Protein AF-A0A8T6BHF1-F1 (afdb_monomer_lite)

Foldseek 3Di:
DDDDDPDPPDPPPDDPLDAEEEEEEAEDDDPVCVPCVVVVVVVQVVCCVVRVYGYDYHYDPDD

pLDDT: mean 83.93, std 15.07, range [43.84, 98.19]

Radius of gyration: 22.32 Å; chains: 1; bounding box: 51×30×66 Å

Secondary structure (DSSP, 8-state):
------------------PPEEEEEE----SSSHHHHHHHHHHHHHHHHHHS-EEEEEEP---

InterPro domains:
  IPR000957 Sulphate/thiosulphate-binding, conserved site [PS00401] (48-60)
  IPR005669 Thiosulphate/Sulfate-binding protein [PTHR30368] (14-63)

Sequence (63 aa):
MNKWGVGLTFLLAATNVMAKDIQLLNVSYDPTRELYEQYNKAFSAHWKQQTGDNVVIRQSHGG

Structure (mmCIF, N/CA/C/O backbone):
data_AF-A0A8T6BHF1-F1
#
_entry.id   AF-A0A8T6BHF1-F1
#
loop_
_atom_site.group_PDB
_atom_site.id
_atom_site.type_symbol
_atom_site.label_atom_id
_atom_site.label_alt_id
_atom_site.label_comp_id
_atom_site.label_asym_id
_atom_site.label_entity_id
_atom_site.label_seq_id
_atom_site.pdbx_PDB_ins_code
_atom_site.Cartn_x
_atom_site.Cartn_y
_atom_site.Cartn_z
_atom_site.occupancy
_atom_site.B_iso_or_equiv
_atom_site.auth_seq_id
_atom_site.auth_comp_id
_atom_site.auth_asym_id
_atom_site.auth_atom_id
_atom_site.pdbx_PDB_model_num
ATOM 1 N N . MET A 1 1 ? -36.432 20.653 48.475 1.00 43.84 1 MET A N 1
ATOM 2 C CA . MET A 1 1 ? -36.269 21.822 47.583 1.00 43.84 1 MET A CA 1
ATOM 3 C C . MET A 1 1 ? -34.812 21.876 47.158 1.00 43.84 1 MET A C 1
ATOM 5 O O . MET A 1 1 ? -33.985 21.888 48.048 1.00 43.84 1 MET A O 1
ATOM 9 N N . ASN A 1 2 ? -34.353 21.898 45.916 1.00 46.12 2 ASN A N 1
ATOM 10 C CA . ASN A 1 2 ? -34.801 21.473 44.594 1.00 46.12 2 ASN A CA 1
ATOM 11 C C . ASN A 1 2 ? -33.484 21.381 43.795 1.00 46.12 2 ASN A C 1
ATOM 13 O O . ASN A 1 2 ? -32.762 22.365 43.838 1.00 46.12 2 ASN A O 1
ATOM 17 N N . LYS A 1 3 ? -33.262 20.268 43.066 1.00 59.91 3 LYS A N 1
ATOM 18 C CA . LYS A 1 3 ? -32.728 20.180 41.679 1.00 59.91 3 LYS A CA 1
ATOM 19 C C . LYS A 1 3 ? -31.308 20.776 41.471 1.00 59.91 3 LYS A C 1
ATOM 21 O O . LYS A 1 3 ? -31.017 21.866 41.913 1.00 59.91 3 LYS A O 1
ATOM 26 N N . TRP A 1 4 ? -30.319 20.123 40.866 1.00 53.81 4 TRP A N 1
ATOM 27 C CA . TRP A 1 4 ? -30.218 19.742 39.456 1.00 53.81 4 TRP A CA 1
ATOM 28 C C . TRP A 1 4 ? -28.977 18.838 39.295 1.00 53.81 4 TRP A C 1
ATOM 30 O O . TRP A 1 4 ? -27.853 19.328 39.243 1.00 53.81 4 TRP A O 1
ATOM 40 N N . GLY A 1 5 ? -29.160 17.521 39.221 1.00 55.44 5 GLY A N 1
ATOM 41 C CA . GLY A 1 5 ? -28.122 16.620 38.721 1.00 55.44 5 GLY A CA 1
ATOM 42 C C . GLY A 1 5 ? -28.279 16.515 37.211 1.00 55.44 5 GLY A C 1
ATOM 43 O O . GLY A 1 5 ? -29.034 15.669 36.742 1.00 55.44 5 GLY A O 1
ATOM 44 N N . VAL A 1 6 ? -27.642 17.404 36.447 1.00 59.94 6 VAL A N 1
ATOM 45 C CA . VAL A 1 6 ? -27.568 17.262 34.986 1.00 59.94 6 VAL A CA 1
ATOM 46 C C . VAL A 1 6 ? -26.561 16.152 34.701 1.00 59.94 6 VAL A C 1
ATOM 48 O O . VAL A 1 6 ? -25.369 16.390 34.536 1.00 59.94 6 VAL A O 1
ATOM 51 N N . GLY A 1 7 ? -27.040 14.910 34.738 1.00 58.78 7 GLY A N 1
ATOM 52 C CA . GLY A 1 7 ? -26.296 13.758 34.251 1.00 58.78 7 GLY A CA 1
ATOM 53 C C . GLY A 1 7 ? -26.170 13.872 32.737 1.00 58.78 7 GLY A C 1
ATOM 54 O O . GLY A 1 7 ? -27.156 13.733 32.019 1.00 58.78 7 GLY A O 1
ATOM 55 N N . LEU A 1 8 ? -24.965 14.161 32.254 1.00 66.38 8 LEU A N 1
ATOM 56 C CA . LEU A 1 8 ? -24.638 14.144 30.834 1.00 66.38 8 LEU A CA 1
ATOM 57 C C . LEU A 1 8 ? -24.593 12.679 30.368 1.00 66.38 8 LEU A C 1
ATOM 59 O O . LEU A 1 8 ? -23.549 12.032 30.411 1.00 66.38 8 LEU A O 1
ATOM 63 N N . THR A 1 9 ? -25.738 12.112 29.990 1.00 68.06 9 THR A N 1
ATOM 64 C CA . THR A 1 9 ? -25.802 10.751 29.442 1.00 68.06 9 THR A CA 1
ATOM 65 C C . THR A 1 9 ? -25.286 10.767 28.003 1.00 68.06 9 THR A C 1
ATOM 67 O O . THR A 1 9 ? -26.008 11.113 27.071 1.00 68.06 9 THR A O 1
ATOM 70 N N . PHE A 1 10 ? -24.013 10.417 27.820 1.00 73.19 10 PHE A N 1
ATOM 71 C CA . PHE A 1 10 ? -23.400 10.235 26.506 1.00 73.19 10 PHE A CA 1
ATOM 72 C C . PHE A 1 10 ? -23.836 8.873 25.941 1.00 73.19 10 PHE A C 1
ATOM 74 O O . PHE A 1 10 ? -23.329 7.829 26.350 1.00 73.19 10 PHE A O 1
ATOM 81 N N . LEU A 1 11 ? -24.824 8.865 25.043 1.00 72.56 11 LEU A N 1
ATOM 82 C CA . LEU A 1 11 ? -25.264 7.651 24.355 1.00 72.56 11 LEU A CA 1
ATOM 83 C C . LEU A 1 11 ? -24.267 7.344 23.222 1.00 72.56 11 LEU A C 1
ATOM 85 O O . LEU A 1 11 ? -24.360 7.905 22.132 1.00 72.56 11 LEU A O 1
ATOM 89 N N . LEU A 1 12 ? -23.276 6.485 23.480 1.00 72.44 12 LEU A N 1
ATOM 90 C CA . LEU A 1 12 ? -22.395 5.959 22.433 1.00 72.44 12 LEU A CA 1
ATOM 91 C C . LEU A 1 12 ? -23.194 4.995 21.544 1.00 72.44 12 LEU A C 1
ATOM 93 O O . LEU A 1 12 ? -23.400 3.833 21.891 1.00 72.44 12 LEU A O 1
ATOM 97 N N . ALA A 1 13 ? -23.643 5.476 20.386 1.00 69.75 13 ALA A N 1
ATOM 98 C CA . ALA A 1 13 ? -24.087 4.608 19.305 1.00 69.75 13 ALA A CA 1
ATOM 99 C C . ALA A 1 13 ? -22.855 3.882 18.740 1.00 69.75 13 ALA A C 1
ATOM 101 O O . ALA A 1 13 ? -22.054 4.473 18.018 1.00 69.75 13 ALA A O 1
ATOM 102 N N . ALA A 1 14 ? -22.672 2.614 19.109 1.00 69.75 14 ALA A N 1
ATOM 103 C CA . ALA A 1 14 ? -21.611 1.781 18.559 1.00 69.75 14 ALA A CA 1
ATOM 104 C C . ALA A 1 14 ? -21.924 1.464 17.088 1.00 69.75 14 ALA A C 1
ATOM 106 O O . ALA A 1 14 ? -22.771 0.623 16.783 1.00 69.75 14 ALA A O 1
ATOM 107 N N . THR A 1 15 ? -21.255 2.151 16.164 1.00 69.56 15 THR A N 1
ATOM 108 C CA . THR A 1 15 ? -21.225 1.752 14.759 1.00 69.56 15 THR A CA 1
ATOM 109 C C . THR A 1 15 ? -20.294 0.549 14.636 1.00 69.56 15 THR A C 1
ATOM 111 O O . THR A 1 15 ? -19.090 0.642 14.864 1.00 69.56 15 THR A O 1
ATOM 114 N N . ASN A 1 16 ? -20.856 -0.617 14.319 1.00 65.12 16 ASN A N 1
ATOM 115 C CA . ASN A 1 16 ? -20.058 -1.806 14.036 1.00 65.12 16 ASN A CA 1
ATOM 116 C C . ASN A 1 16 ? -19.292 -1.582 12.725 1.00 65.12 16 ASN A C 1
ATOM 118 O O . ASN A 1 16 ? -19.862 -1.702 11.641 1.00 65.12 16 ASN A O 1
ATOM 122 N N . VAL A 1 17 ? -18.008 -1.240 12.822 1.00 72.06 17 VAL A N 1
ATOM 123 C CA . VAL A 1 17 ? -17.083 -1.299 11.688 1.00 72.06 17 VAL A CA 1
ATOM 124 C C . VAL A 1 17 ? -16.748 -2.771 11.472 1.00 72.06 17 VAL A C 1
ATOM 126 O O . VAL A 1 17 ? -16.006 -3.371 12.248 1.00 72.06 17 VAL A O 1
ATOM 129 N N . MET A 1 18 ? -17.362 -3.383 10.459 1.00 80.25 18 MET A N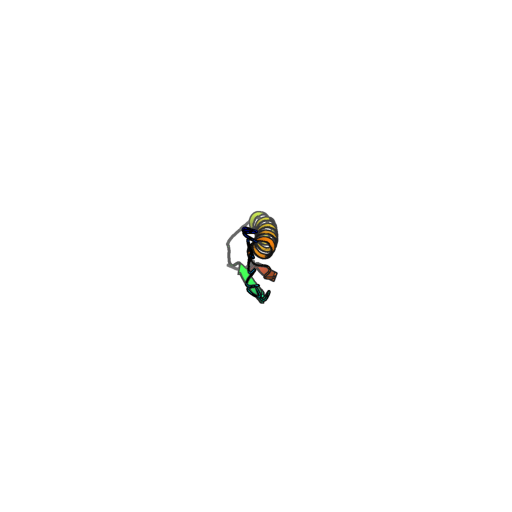 1
ATOM 130 C CA . MET A 1 18 ? -17.013 -4.746 10.067 1.00 80.25 18 MET A CA 1
ATOM 131 C C . MET A 1 18 ? -15.717 -4.707 9.267 1.00 80.25 18 MET A C 1
ATOM 133 O O . MET A 1 18 ? -15.705 -4.184 8.156 1.00 80.25 18 MET A O 1
ATOM 137 N N . ALA A 1 19 ? -14.654 -5.273 9.834 1.00 83.25 19 ALA A N 1
ATOM 138 C CA . ALA A 1 19 ? -13.390 -5.443 9.136 1.00 83.25 19 ALA A CA 1
ATOM 139 C C . ALA A 1 19 ? -13.576 -6.359 7.917 1.00 83.25 19 ALA A C 1
ATOM 141 O O . ALA A 1 19 ? -14.077 -7.480 8.034 1.00 83.25 19 ALA A O 1
ATOM 142 N N . LYS A 1 20 ? -13.164 -5.877 6.748 1.00 89.06 20 LYS A N 1
ATOM 143 C CA . LYS A 1 20 ? -13.179 -6.595 5.477 1.00 89.06 20 LYS A CA 1
ATOM 144 C C . LYS A 1 20 ? -11.777 -7.078 5.115 1.00 89.06 20 LYS A C 1
ATOM 146 O O . LYS A 1 20 ? -10.788 -6.388 5.351 1.00 89.06 20 LYS A O 1
ATOM 151 N N . ASP A 1 21 ? -11.708 -8.231 4.457 1.00 93.50 21 ASP A N 1
ATOM 152 C CA . ASP A 1 21 ? -10.493 -8.692 3.788 1.00 93.50 21 ASP A CA 1
ATOM 153 C C . ASP A 1 21 ? -10.501 -8.241 2.319 1.00 93.50 21 ASP A C 1
ATOM 155 O O . ASP A 1 21 ? -11.430 -8.522 1.555 1.00 93.50 21 ASP A O 1
ATOM 159 N N . ILE A 1 22 ? -9.465 -7.505 1.923 1.00 96.50 22 ILE A N 1
ATOM 160 C CA . ILE A 1 22 ? -9.333 -6.858 0.616 1.00 96.50 22 ILE A CA 1
ATOM 161 C C . ILE A 1 22 ? -8.043 -7.339 -0.049 1.00 96.50 22 ILE A C 1
ATOM 163 O O . ILE A 1 22 ? -6.976 -7.337 0.561 1.00 96.50 22 ILE A O 1
ATOM 167 N N . GLN A 1 23 ? -8.127 -7.710 -1.326 1.00 97.50 23 GLN A N 1
ATOM 168 C CA . GLN A 1 23 ? -6.962 -8.046 -2.144 1.00 97.50 23 GLN A CA 1
ATOM 169 C C . GLN A 1 23 ? -6.779 -7.007 -3.245 1.00 97.50 23 GLN A C 1
ATOM 171 O O . GLN A 1 23 ? -7.716 -6.726 -3.991 1.00 97.50 23 GLN A O 1
ATOM 176 N N . LEU A 1 24 ? -5.568 -6.465 -3.358 1.00 96.44 24 LEU A N 1
ATOM 177 C CA . LEU A 1 24 ? -5.189 -5.515 -4.401 1.00 96.44 24 LEU A CA 1
ATOM 178 C C . LEU A 1 24 ? -4.040 -6.078 -5.235 1.00 96.44 24 LEU A C 1
ATOM 180 O O . LEU A 1 24 ? -3.149 -6.748 -4.713 1.00 96.44 24 LEU A O 1
ATOM 184 N N . LEU A 1 25 ? -4.047 -5.768 -6.530 1.00 95.12 25 LEU A N 1
ATOM 185 C CA . LEU A 1 25 ? -2.922 -6.009 -7.426 1.00 95.12 25 LEU A CA 1
ATOM 186 C C . LEU A 1 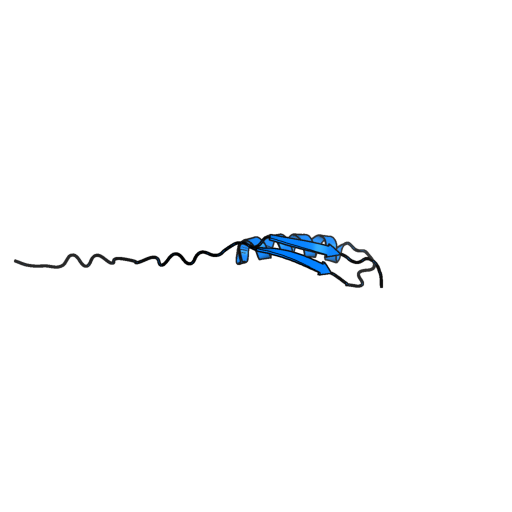25 ? -2.270 -4.666 -7.762 1.00 95.12 25 LEU A C 1
ATOM 188 O O . LEU A 1 25 ? -2.902 -3.789 -8.343 1.00 95.12 25 LEU A O 1
ATOM 192 N N . ASN A 1 26 ? -1.003 -4.519 -7.403 1.00 93.56 26 ASN A N 1
ATOM 193 C CA . ASN A 1 26 ? -0.174 -3.386 -7.767 1.00 93.56 26 ASN A CA 1
ATOM 194 C C . ASN A 1 26 ? 0.528 -3.689 -9.102 1.00 93.56 26 ASN A C 1
ATOM 196 O O . ASN A 1 26 ? 1.388 -4.568 -9.163 1.00 93.56 26 ASN A O 1
ATOM 200 N N . VAL A 1 27 ? 0.135 -2.983 -10.166 1.00 91.62 27 VAL A N 1
ATOM 201 C CA . VAL A 1 27 ? 0.694 -3.108 -11.524 1.00 91.62 27 VAL A CA 1
ATOM 202 C C . VAL A 1 27 ? 1.505 -1.854 -11.837 1.00 91.62 27 VAL A C 1
ATOM 204 O O . VAL A 1 27 ? 1.112 -1.019 -12.647 1.00 91.62 27 VAL A O 1
ATOM 207 N N . SER A 1 28 ? 2.618 -1.697 -11.127 1.00 85.44 28 SER A N 1
ATOM 208 C CA . SER A 1 28 ? 3.516 -0.554 -11.289 1.00 85.44 28 SER A CA 1
ATOM 209 C C . SER A 1 28 ? 4.849 -0.997 -11.878 1.00 85.44 28 SER A C 1
ATOM 211 O O . SER A 1 28 ? 5.372 -2.053 -11.523 1.00 85.44 28 SER A O 1
ATOM 213 N N . TYR A 1 29 ? 5.419 -0.173 -12.757 1.00 82.38 29 TYR A N 1
ATOM 214 C CA . TYR A 1 29 ? 6.765 -0.387 -13.279 1.00 82.38 29 TYR A CA 1
ATOM 215 C C . TYR A 1 29 ? 7.792 0.221 -12.318 1.00 82.38 29 TYR A C 1
ATOM 217 O O . TYR A 1 29 ? 8.086 1.413 -12.374 1.00 82.38 29 TYR A O 1
ATOM 225 N N . ASP A 1 30 ? 8.307 -0.610 -11.415 1.00 84.12 30 ASP A N 1
ATOM 226 C CA . ASP A 1 30 ? 9.413 -0.287 -10.512 1.00 84.12 30 ASP A CA 1
ATOM 227 C C . ASP A 1 30 ? 10.613 -1.190 -10.851 1.00 84.12 30 ASP A C 1
ATOM 229 O O . ASP A 1 30 ? 10.589 -2.381 -10.518 1.00 84.12 30 ASP A O 1
ATOM 233 N N . PRO A 1 31 ? 11.644 -0.667 -11.546 1.00 82.75 31 PRO A N 1
ATOM 234 C CA . PRO A 1 31 ? 12.788 -1.462 -11.986 1.00 82.75 31 PRO A CA 1
ATOM 235 C C . PRO A 1 31 ? 13.566 -2.117 -10.844 1.00 82.75 31 PRO A C 1
ATOM 237 O O . PRO A 1 31 ? 14.102 -3.208 -11.035 1.00 82.75 31 PRO A O 1
ATOM 240 N N . THR A 1 32 ? 13.645 -1.466 -9.678 1.00 89.00 32 THR A N 1
ATOM 241 C CA . THR A 1 32 ? 14.400 -1.990 -8.529 1.00 89.00 32 THR A CA 1
ATOM 242 C C . THR A 1 32 ? 13.539 -2.869 -7.636 1.00 89.00 32 THR A C 1
ATOM 244 O O . THR A 1 32 ? 14.073 -3.739 -6.958 1.00 89.00 32 THR A O 1
ATOM 247 N N . ARG A 1 33 ? 12.211 -2.692 -7.682 1.00 87.31 33 ARG A N 1
ATOM 248 C CA . ARG A 1 33 ? 11.197 -3.396 -6.871 1.00 87.31 33 ARG A CA 1
ATOM 249 C C . ARG A 1 33 ? 11.228 -3.045 -5.382 1.00 87.31 33 ARG A C 1
ATOM 251 O O . ARG A 1 33 ? 10.385 -3.520 -4.629 1.00 87.31 33 ARG A O 1
ATOM 258 N N . GLU A 1 34 ? 12.137 -2.176 -4.958 1.00 90.69 34 GLU A N 1
ATOM 259 C CA . GLU A 1 34 ? 12.335 -1.830 -3.550 1.00 90.69 34 GLU A CA 1
ATOM 260 C C . GLU A 1 34 ? 11.287 -0.839 -3.033 1.00 90.69 34 GLU A C 1
ATOM 262 O O . GLU A 1 34 ? 10.928 -0.870 -1.851 1.00 90.69 34 GLU A O 1
ATOM 267 N N . LEU A 1 35 ? 10.794 0.057 -3.898 1.00 92.69 35 LEU A N 1
ATOM 268 C CA . LEU A 1 35 ? 9.868 1.107 -3.485 1.00 92.69 35 LEU A CA 1
ATOM 269 C C . LEU A 1 35 ? 8.520 0.498 -3.123 1.00 92.69 35 LEU A C 1
ATOM 271 O O . LEU A 1 35 ? 7.990 0.766 -2.042 1.00 92.69 35 LEU A O 1
ATOM 275 N N . TYR A 1 36 ? 7.966 -0.336 -4.005 1.00 93.50 36 TYR A N 1
ATOM 276 C CA . TYR A 1 36 ? 6.637 -0.891 -3.765 1.00 93.50 36 TYR A CA 1
ATOM 277 C C . TYR A 1 36 ? 6.623 -2.025 -2.750 1.00 93.50 36 TYR A C 1
ATOM 279 O O . TYR A 1 36 ? 5.620 -2.168 -2.056 1.00 93.50 36 TYR A O 1
ATOM 287 N N . GLU A 1 37 ? 7.720 -2.746 -2.539 1.00 92.38 37 GLU A N 1
ATOM 288 C CA . GLU A 1 37 ? 7.823 -3.660 -1.397 1.00 92.38 37 GLU A CA 1
ATOM 289 C C . GLU A 1 37 ? 7.626 -2.919 -0.067 1.00 92.38 37 GLU A C 1
ATOM 291 O O . GLU A 1 37 ? 6.795 -3.306 0.764 1.00 92.38 37 GLU A O 1
ATOM 296 N N . GLN A 1 38 ? 8.339 -1.804 0.111 1.00 95.50 38 GLN A N 1
ATOM 297 C CA . GLN A 1 38 ? 8.253 -0.994 1.323 1.00 95.50 38 GLN A CA 1
ATOM 298 C C . GLN A 1 38 ? 6.904 -0.277 1.429 1.00 95.50 38 GLN A C 1
ATOM 300 O O . GLN A 1 38 ? 6.252 -0.315 2.478 1.00 95.50 38 GLN A O 1
ATOM 305 N N . TYR A 1 39 ? 6.451 0.334 0.334 1.00 95.88 39 TYR A N 1
ATOM 306 C CA . TYR A 1 39 ? 5.202 1.083 0.307 1.00 95.88 39 TYR A CA 1
ATOM 307 C C . TYR A 1 39 ? 3.982 0.184 0.528 1.00 95.88 39 TYR A C 1
ATOM 309 O O . TYR A 1 39 ? 3.118 0.528 1.330 1.00 95.88 39 TYR A O 1
ATOM 317 N N . ASN A 1 40 ? 3.913 -0.992 -0.106 1.00 96.50 40 ASN A N 1
ATOM 318 C CA . ASN A 1 40 ? 2.777 -1.906 0.048 1.00 96.50 40 ASN A CA 1
ATOM 319 C C . ASN A 1 40 ? 2.619 -2.360 1.510 1.00 96.50 40 ASN A C 1
ATOM 321 O O . ASN A 1 40 ? 1.500 -2.433 2.031 1.00 96.50 40 ASN A O 1
ATOM 325 N N . LYS A 1 41 ? 3.737 -2.612 2.205 1.00 97.12 41 LYS A N 1
ATOM 326 C CA . LYS A 1 41 ? 3.732 -2.943 3.636 1.00 97.12 41 LYS A CA 1
ATOM 327 C C . LYS A 1 41 ? 3.242 -1.767 4.482 1.00 97.12 41 LYS A C 1
ATOM 329 O O . LYS A 1 41 ? 2.378 -1.955 5.340 1.00 97.12 41 LYS A O 1
ATOM 334 N N . ALA A 1 42 ? 3.768 -0.568 4.230 1.00 98.19 42 ALA A N 1
ATOM 335 C CA . ALA A 1 42 ? 3.368 0.642 4.943 1.00 98.19 42 ALA A CA 1
ATOM 336 C C . ALA A 1 42 ? 1.880 0.961 4.733 1.00 98.19 42 ALA A C 1
ATOM 338 O O . ALA A 1 42 ? 1.164 1.230 5.696 1.00 98.19 42 ALA A O 1
ATOM 339 N N . PHE A 1 43 ? 1.395 0.851 3.496 1.00 97.88 43 PHE A N 1
ATOM 340 C CA . PHE A 1 43 ? -0.004 1.068 3.149 1.00 97.88 43 PHE A CA 1
ATOM 341 C C . PHE A 1 43 ? -0.923 0.075 3.858 1.00 97.88 43 PHE A C 1
ATOM 343 O O . PHE A 1 43 ? -1.908 0.486 4.458 1.00 97.88 43 PHE A O 1
ATOM 350 N N . SER A 1 44 ? -0.594 -1.219 3.839 1.00 98.00 44 SER A N 1
ATOM 351 C CA . SER A 1 44 ? -1.435 -2.246 4.471 1.00 98.00 44 SER A CA 1
ATOM 352 C C . SER A 1 44 ? -1.570 -2.010 5.981 1.00 98.00 44 SER A C 1
ATOM 354 O O . SER A 1 44 ? -2.661 -2.132 6.538 1.00 98.00 44 SER A O 1
ATOM 356 N N . ALA A 1 45 ? -0.478 -1.605 6.641 1.00 98.12 45 ALA A N 1
ATOM 357 C CA . ALA A 1 45 ? -0.492 -1.240 8.057 1.00 98.12 45 ALA A CA 1
ATOM 358 C C . ALA A 1 45 ? -1.318 0.029 8.319 1.00 98.12 45 ALA A C 1
ATOM 360 O O . ALA A 1 45 ? -2.163 0.045 9.216 1.00 98.12 45 ALA A O 1
ATOM 361 N N . HIS A 1 46 ? -1.106 1.072 7.513 1.00 98.19 46 HIS A N 1
ATOM 362 C CA . HIS A 1 46 ? -1.856 2.319 7.608 1.00 98.19 46 HIS A CA 1
ATOM 363 C C . HIS A 1 46 ? -3.359 2.088 7.412 1.00 98.19 46 HIS A C 1
ATOM 365 O O . HIS A 1 46 ? -4.164 2.549 8.217 1.00 98.19 46 HIS A O 1
ATOM 371 N N . TRP A 1 47 ? -3.744 1.323 6.390 1.00 97.56 47 TRP A N 1
ATOM 372 C CA . TRP A 1 47 ? -5.142 1.049 6.075 1.00 97.56 47 TRP A CA 1
ATOM 373 C C . TRP A 1 47 ? -5.8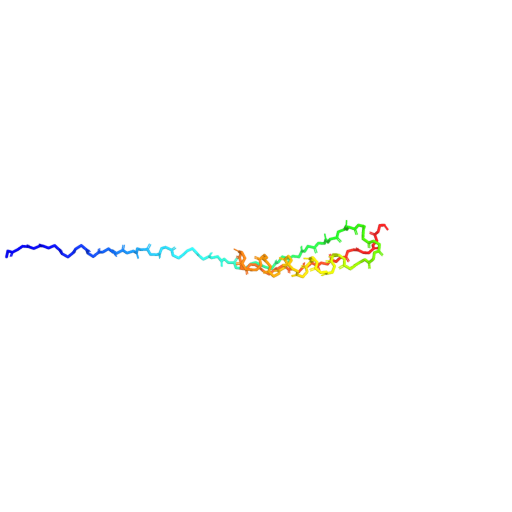50 0.317 7.209 1.00 97.56 47 TRP A C 1
ATOM 375 O O . TRP A 1 47 ? -6.941 0.718 7.616 1.00 97.56 47 TRP A O 1
ATOM 385 N N . LYS A 1 48 ? -5.196 -0.696 7.784 1.00 96.19 48 LYS A N 1
ATOM 386 C CA . LYS A 1 48 ? -5.718 -1.413 8.946 1.00 96.19 48 LYS A CA 1
ATOM 387 C C . LYS A 1 48 ? -5.901 -0.499 10.153 1.00 96.19 48 LYS A C 1
ATOM 389 O O . LYS A 1 48 ? -6.902 -0.612 10.850 1.00 96.19 48 LYS A O 1
ATOM 394 N N . GLN A 1 49 ? -4.974 0.429 10.386 1.00 96.44 49 GLN A N 1
ATOM 395 C CA . GLN A 1 49 ? 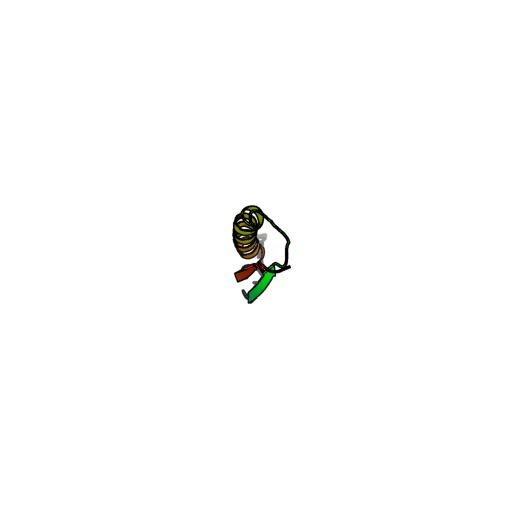-5.104 1.409 11.464 1.00 96.44 49 GLN A CA 1
ATOM 396 C C . GLN A 1 49 ? -6.271 2.382 11.232 1.00 96.44 49 GLN A C 1
ATOM 398 O O . GLN A 1 49 ? -6.943 2.755 12.189 1.00 96.44 49 GLN A O 1
ATOM 403 N N . GLN A 1 50 ? -6.505 2.803 9.986 1.00 95.69 50 GLN A N 1
ATOM 404 C CA . GLN A 1 50 ? -7.559 3.765 9.651 1.00 95.69 50 GLN A CA 1
ATOM 405 C C . GLN A 1 50 ? -8.956 3.140 9.611 1.00 95.69 50 GLN A C 1
ATOM 407 O O . GLN A 1 50 ? -9.925 3.773 10.020 1.00 95.69 50 GLN A O 1
ATOM 412 N N . THR A 1 51 ? -9.068 1.920 9.090 1.00 94.19 51 THR A N 1
ATOM 413 C CA . THR A 1 51 ? -10.363 1.325 8.719 1.00 94.19 51 THR A CA 1
ATOM 414 C C . THR A 1 51 ? -10.702 0.060 9.494 1.00 94.19 51 THR A C 1
ATOM 416 O O . THR A 1 51 ? -11.866 -0.308 9.570 1.00 94.19 51 THR A O 1
ATOM 419 N N . GLY A 1 52 ? -9.706 -0.618 10.067 1.00 94.19 52 GLY A N 1
ATOM 420 C CA . GLY A 1 52 ? -9.857 -1.966 10.616 1.00 94.19 52 GLY A CA 1
ATOM 421 C C . GLY A 1 52 ? -9.782 -3.086 9.572 1.00 94.1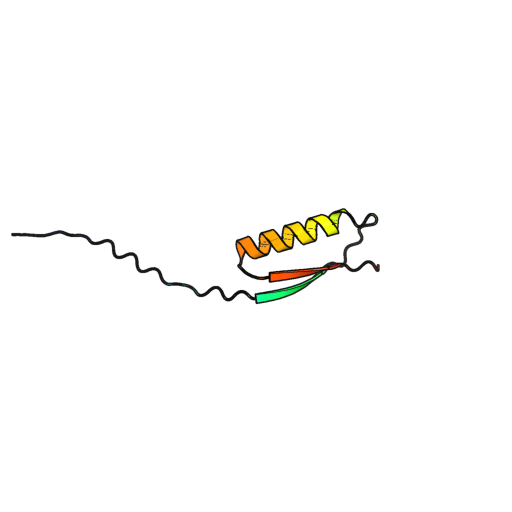9 52 GLY A C 1
ATOM 422 O O . GLY A 1 52 ? -9.632 -4.244 9.959 1.00 94.19 52 GLY A O 1
ATOM 423 N N . ASP A 1 53 ? -9.815 -2.767 8.277 1.00 95.81 53 ASP A N 1
ATOM 424 C CA . ASP A 1 53 ? -9.764 -3.754 7.198 1.00 95.81 53 ASP A CA 1
ATOM 425 C C . ASP A 1 53 ? -8.358 -4.334 7.017 1.00 95.81 53 ASP A C 1
ATOM 427 O O . ASP A 1 53 ? -7.341 -3.646 7.164 1.00 95.81 53 ASP A O 1
ATOM 431 N N . ASN A 1 54 ? -8.289 -5.603 6.618 1.00 96.69 54 ASN A N 1
ATOM 432 C CA . ASN A 1 54 ? -7.036 -6.216 6.202 1.00 96.69 54 ASN A CA 1
ATOM 433 C C . ASN A 1 54 ? -6.882 -6.065 4.689 1.00 96.69 54 ASN A C 1
ATOM 435 O O . ASN A 1 54 ? -7.686 -6.585 3.915 1.00 96.69 54 ASN A O 1
ATOM 439 N N . VAL A 1 55 ? -5.809 -5.408 4.258 1.00 97.81 55 VAL A N 1
ATOM 440 C CA . VAL A 1 55 ? -5.438 -5.334 2.843 1.00 97.81 55 VAL A CA 1
ATOM 441 C C . VAL A 1 55 ? -4.226 -6.221 2.594 1.00 97.81 55 VAL A C 1
ATOM 443 O O . VAL A 1 55 ? -3.204 -6.095 3.266 1.00 97.81 55 VAL A O 1
ATOM 446 N N . VAL A 1 56 ? -4.336 -7.099 1.600 1.00 97.12 56 VAL A N 1
ATOM 447 C CA . VAL A 1 56 ? -3.225 -7.876 1.049 1.00 97.12 56 VAL A CA 1
ATOM 448 C C . VAL A 1 56 ? -2.923 -7.345 -0.344 1.00 97.12 56 VAL A C 1
ATOM 450 O O . VAL A 1 56 ? -3.773 -7.386 -1.234 1.00 97.12 56 VAL A O 1
ATOM 453 N N . ILE A 1 57 ? -1.701 -6.856 -0.546 1.00 96.81 57 ILE A N 1
ATOM 454 C CA . ILE A 1 57 ? -1.257 -6.344 -1.843 1.00 96.81 57 ILE A CA 1
ATOM 455 C C . ILE A 1 57 ? -0.349 -7.373 -2.503 1.00 96.81 57 ILE A C 1
ATOM 457 O O . ILE A 1 57 ? 0.660 -7.788 -1.937 1.00 96.81 57 ILE A O 1
ATOM 461 N N . ARG A 1 58 ? -0.697 -7.763 -3.728 1.00 94.00 58 ARG A N 1
ATOM 462 C CA . ARG A 1 58 ? 0.162 -8.532 -4.627 1.00 94.00 58 ARG A CA 1
ATOM 463 C C . ARG A 1 58 ? 0.797 -7.577 -5.620 1.00 94.00 58 ARG A C 1
ATOM 465 O O . ARG A 1 58 ? 0.111 -6.711 -6.146 1.00 94.00 58 ARG A O 1
ATOM 472 N N . GLN A 1 59 ? 2.078 -7.746 -5.908 1.00 91.88 59 GLN A N 1
ATOM 473 C CA . GLN A 1 59 ? 2.773 -6.932 -6.900 1.00 91.88 59 GLN A CA 1
ATOM 474 C C . GLN A 1 59 ? 2.958 -7.725 -8.194 1.00 91.88 59 GLN A C 1
ATOM 476 O O . GLN A 1 59 ? 3.419 -8.869 -8.170 1.00 91.88 59 GLN A O 1
ATOM 481 N N . SER A 1 60 ? 2.566 -7.127 -9.319 1.00 89.19 60 SER A N 1
ATOM 482 C CA . SER A 1 60 ? 2.933 -7.616 -10.645 1.00 89.19 60 SER A CA 1
ATOM 483 C C . SER A 1 60 ? 4.368 -7.204 -10.951 1.00 89.19 60 SER A C 1
ATOM 485 O O . SER A 1 60 ? 4.767 -6.075 -10.681 1.00 89.19 60 SER A O 1
ATOM 487 N N . HIS A 1 61 ? 5.128 -8.119 -11.545 1.00 80.44 61 HIS A N 1
ATOM 488 C CA . HIS A 1 61 ? 6.481 -7.861 -12.048 1.00 80.44 61 HIS A CA 1
ATOM 489 C C . HIS A 1 61 ? 6.525 -7.763 -13.576 1.00 80.44 61 HIS A C 1
ATOM 491 O O . HIS A 1 61 ? 7.591 -7.527 -14.140 1.00 80.44 61 HIS A O 1
ATOM 497 N N . GLY A 1 62 ? 5.387 -8.008 -14.230 1.00 67.69 62 GLY A N 1
ATOM 498 C CA . GLY A 1 62 ? 5.242 -7.926 -15.674 1.00 67.69 62 GLY A CA 1
ATOM 499 C C . GLY A 1 62 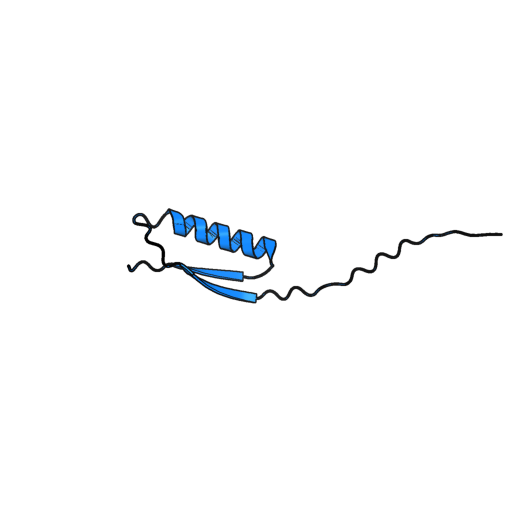? 4.628 -6.590 -16.053 1.00 67.69 62 GLY A C 1
ATOM 500 O O . GLY A 1 62 ? 3.470 -6.334 -15.710 1.00 67.69 62 GLY A O 1
ATOM 501 N N . GLY A 1 63 ? 5.421 -5.763 -16.732 1.00 56.78 63 GLY A N 1
ATOM 502 C CA . GLY A 1 63 ? 4.920 -5.091 -17.928 1.00 56.78 63 GLY A CA 1
ATOM 503 C C . GLY A 1 63 ? 4.829 -6.099 -19.066 1.00 56.78 63 GLY A C 1
ATOM 504 O O . GLY A 1 63 ? 5.611 -7.079 -19.031 1.00 56.78 63 GLY A O 1
#

Organism: Escherichia coli (NCBI:txid562)